Protein AF-A0A942MS29-F1 (afdb_monomer)

Secondary structure (DSSP, 8-state):
-HHHHHHHHHHHHHHHHHHHHHHHHHHH---HHHHHHHHHHHHHHHHHHHHHHHHHHHT-

Mean predicted aligned error: 3.43 Å

Nearest PDB structures (foldseek):
  7s5c-assembly1_F  TM=9.842E-01  e=5.788E-01  Myxococcus xanthus
  7s5c-assembly1_J  TM=9.823E-01  e=7.069E-01  Myxococcus xanthus
  8ibh-assembly1_A-2  TM=9.656E-01  e=9.228E-01  Homo sapiens
  7f6j-assembly1_C  TM=9.624E-01  e=8.077E-01  Homo sapiens
  4ilo-assembly1_A  TM=9.900E-01  e=2.865E+00  Chlamydia trachomatis L2/434/Bu

Sequence (60 aa):
MIKEAQSIQSCIAHCKNTFTDIREIVDSAYDQRAKDELNKALQSMDVCIKQCEAALNNAR

Radius of gyration: 13.96 Å; Cα contacts (8 Å, |Δi|>4): 33; chains: 1; bounding box: 34×12×37 Å

Structure (mmCIF, N/CA/C/O backbone):
data_AF-A0A942MS29-F1
#
_entry.id   AF-A0A942MS29-F1
#
loop_
_atom_site.group_PDB
_atom_site.id
_atom_site.type_symbol
_atom_site.label_atom_id
_atom_site.label_alt_id
_atom_site.label_comp_id
_atom_site.label_asym_id
_atom_site.label_entity_id
_atom_site.label_seq_id
_atom_site.pdbx_PDB_ins_code
_atom_site.Cartn_x
_atom_site.Cartn_y
_atom_site.Cartn_z
_atom_site.occupancy
_atom_site.B_iso_or_equiv
_atom_site.auth_seq_id
_atom_site.auth_comp_id
_atom_site.auth_asym_id
_atom_site.auth_atom_id
_atom_site.pdbx_PDB_model_num
ATOM 1 N N . MET A 1 1 ? 17.953 6.638 -17.288 1.00 58.78 1 MET A N 1
ATOM 2 C CA . MET A 1 1 ? 17.325 5.308 -17.140 1.00 58.78 1 MET A CA 1
ATOM 3 C C . MET A 1 1 ? 17.669 4.595 -15.829 1.00 58.78 1 MET A C 1
ATOM 5 O O . MET A 1 1 ? 16.783 4.481 -14.996 1.00 58.78 1 MET A O 1
ATOM 9 N N . ILE A 1 2 ? 18.914 4.158 -15.559 1.00 64.81 2 ILE A N 1
ATOM 10 C CA . ILE A 1 2 ? 19.231 3.379 -14.326 1.00 64.81 2 ILE A CA 1
ATOM 11 C C . ILE A 1 2 ? 18.917 4.148 -13.025 1.00 64.81 2 ILE A C 1
ATOM 13 O O . ILE A 1 2 ? 18.324 3.590 -12.105 1.00 64.81 2 ILE A O 1
ATOM 17 N N . LYS A 1 3 ? 19.262 5.442 -12.960 1.00 77.81 3 LYS A N 1
ATOM 18 C CA . LYS A 1 3 ? 18.987 6.287 -11.782 1.00 77.81 3 LYS A CA 1
ATOM 19 C C . LYS A 1 3 ? 17.491 6.530 -11.558 1.00 77.81 3 LYS A C 1
ATOM 21 O O . LYS A 1 3 ? 17.055 6.579 -10.418 1.00 77.81 3 LYS A O 1
ATOM 26 N N . GLU A 1 4 ? 16.704 6.658 -12.627 1.00 80.62 4 GLU A N 1
ATOM 27 C CA . GLU A 1 4 ? 15.250 6.860 -12.531 1.00 80.62 4 GLU A CA 1
ATOM 28 C C . GLU A 1 4 ? 14.562 5.593 -12.023 1.00 80.62 4 GLU A C 1
ATOM 30 O O . GLU A 1 4 ? 13.757 5.671 -11.101 1.00 80.62 4 GLU A O 1
ATOM 35 N N . ALA A 1 5 ? 14.945 4.420 -12.540 1.00 88.06 5 ALA A N 1
ATOM 36 C CA . ALA A 1 5 ? 14.428 3.140 -12.064 1.00 88.06 5 ALA A CA 1
ATOM 37 C C . ALA A 1 5 ? 14.737 2.910 -10.574 1.00 88.06 5 ALA A C 1
ATOM 39 O O . ALA A 1 5 ? 13.852 2.512 -9.818 1.00 88.06 5 ALA A O 1
ATOM 40 N N . GLN A 1 6 ? 15.961 3.222 -10.131 1.00 89.69 6 GLN A N 1
ATOM 41 C CA . GLN A 1 6 ? 16.340 3.144 -8.715 1.00 89.69 6 GLN A CA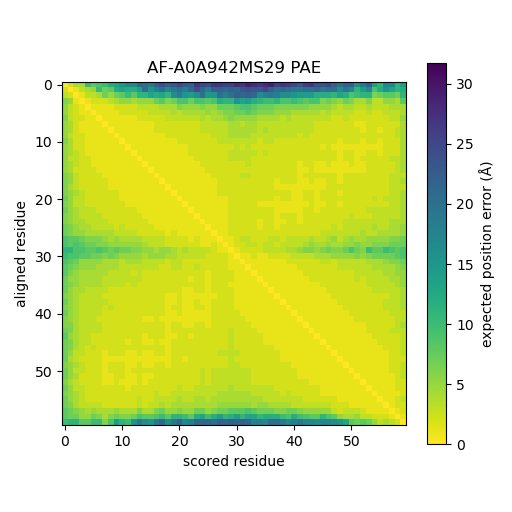 1
ATOM 42 C C . GLN A 1 6 ? 15.552 4.133 -7.843 1.00 89.69 6 GLN A C 1
ATOM 44 O O . GLN A 1 6 ? 15.080 3.759 -6.771 1.00 89.69 6 GLN A O 1
ATOM 49 N N . SER A 1 7 ? 15.354 5.373 -8.298 1.00 91.44 7 SER A N 1
ATOM 50 C CA . SER A 1 7 ? 14.534 6.356 -7.578 1.00 91.44 7 SER A CA 1
ATOM 51 C C . SER A 1 7 ? 13.074 5.913 -7.455 1.00 91.44 7 SER A C 1
ATOM 53 O O . SER A 1 7 ? 12.488 6.034 -6.380 1.00 91.44 7 SER A O 1
ATOM 55 N N . ILE A 1 8 ? 12.495 5.351 -8.522 1.00 93.19 8 ILE A N 1
ATOM 56 C CA . ILE A 1 8 ? 11.122 4.831 -8.504 1.00 93.19 8 ILE A CA 1
ATOM 57 C C . ILE A 1 8 ? 11.016 3.623 -7.563 1.00 93.19 8 ILE A C 1
ATOM 59 O O . ILE A 1 8 ? 10.069 3.540 -6.787 1.00 93.19 8 ILE A O 1
ATOM 63 N N . GLN A 1 9 ? 12.000 2.719 -7.556 1.00 94.69 9 GLN A N 1
ATOM 64 C CA . GLN A 1 9 ? 12.040 1.597 -6.609 1.00 94.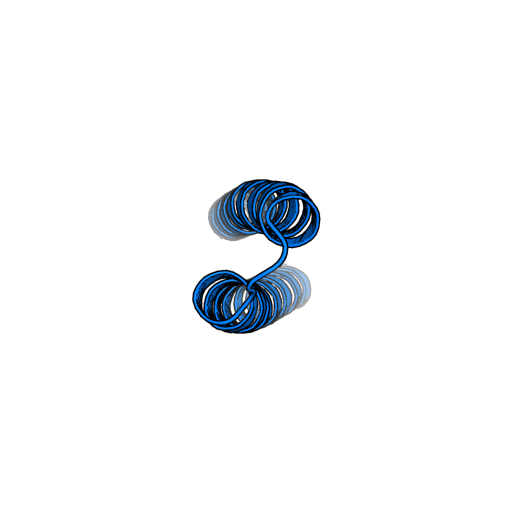69 9 GLN A CA 1
ATOM 65 C C . GLN A 1 9 ? 12.091 2.064 -5.151 1.00 94.69 9 GLN A C 1
ATOM 67 O O . GLN A 1 9 ? 11.340 1.550 -4.322 1.00 94.69 9 GLN A O 1
ATOM 72 N N . SER A 1 10 ? 12.923 3.062 -4.843 1.00 95.00 10 SER A N 1
ATOM 73 C CA . SER A 1 10 ? 12.987 3.660 -3.504 1.00 95.00 10 SER A CA 1
ATOM 74 C C . SER A 1 10 ? 11.662 4.311 -3.107 1.00 95.00 10 SER A C 1
ATOM 76 O O . SER A 1 10 ? 11.218 4.157 -1.971 1.00 95.00 10 SER A O 1
ATOM 78 N N . CYS A 1 11 ? 10.995 4.984 -4.049 1.00 94.94 11 CYS A N 1
ATOM 79 C CA . CYS A 1 11 ? 9.668 5.555 -3.832 1.00 94.94 11 CYS A CA 1
ATOM 80 C C . CYS A 1 11 ? 8.632 4.466 -3.510 1.00 94.94 11 CYS A C 1
ATOM 82 O O . CYS A 1 11 ? 7.944 4.569 -2.499 1.00 94.94 11 CYS A O 1
ATOM 84 N N . ILE A 1 12 ? 8.590 3.375 -4.286 1.00 97.06 12 ILE A N 1
ATOM 85 C CA . ILE A 1 12 ? 7.693 2.234 -4.031 1.00 97.06 12 ILE A CA 1
ATOM 86 C C . ILE A 1 12 ? 7.935 1.647 -2.637 1.00 97.06 12 ILE A C 1
ATOM 88 O O . ILE A 1 12 ? 6.977 1.388 -1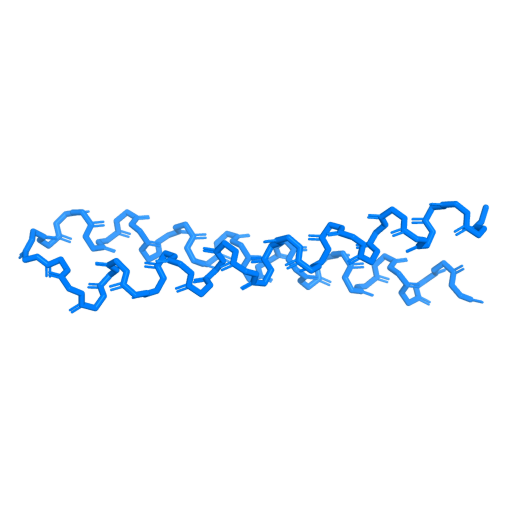.912 1.00 97.06 12 ILE A O 1
ATOM 92 N N . ALA A 1 13 ? 9.198 1.438 -2.254 1.00 97.12 13 ALA A N 1
ATOM 93 C CA . ALA A 1 13 ? 9.542 0.898 -0.941 1.00 97.12 13 ALA A CA 1
ATOM 94 C C . ALA A 1 13 ? 9.071 1.822 0.192 1.00 97.12 13 ALA A C 1
ATOM 96 O O . ALA A 1 13 ? 8.440 1.361 1.142 1.00 97.12 13 ALA A O 1
ATOM 97 N N . HIS A 1 14 ? 9.311 3.129 0.060 1.00 96.81 14 HIS A N 1
ATOM 98 C CA . HIS A 1 14 ? 8.856 4.113 1.037 1.00 96.81 14 HIS A CA 1
ATOM 99 C C . HIS A 1 14 ? 7.326 4.132 1.156 1.00 96.81 14 HIS A C 1
ATOM 101 O O . HIS A 1 14 ? 6.798 4.035 2.261 1.00 96.81 14 HIS A O 1
ATOM 107 N N . CYS A 1 15 ? 6.608 4.156 0.030 1.00 97.06 15 CYS A N 1
ATOM 108 C CA . CYS A 1 15 ? 5.150 4.116 0.032 1.00 97.06 15 CYS A CA 1
ATOM 109 C C . CYS A 1 15 ? 4.605 2.814 0.640 1.00 97.06 15 CYS A C 1
ATOM 111 O O . CYS A 1 15 ? 3.640 2.855 1.391 1.00 97.06 15 CYS A O 1
ATOM 113 N N . LYS A 1 16 ? 5.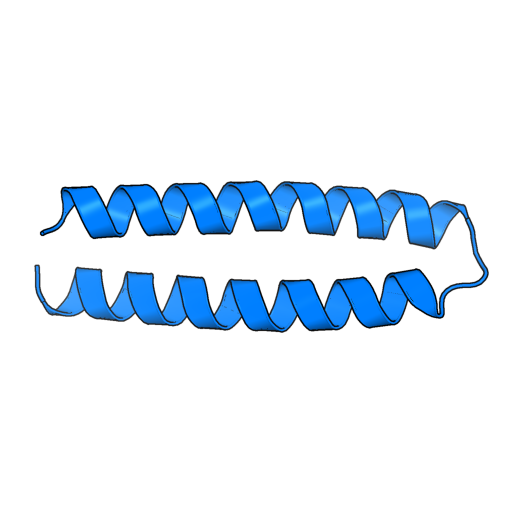211 1.650 0.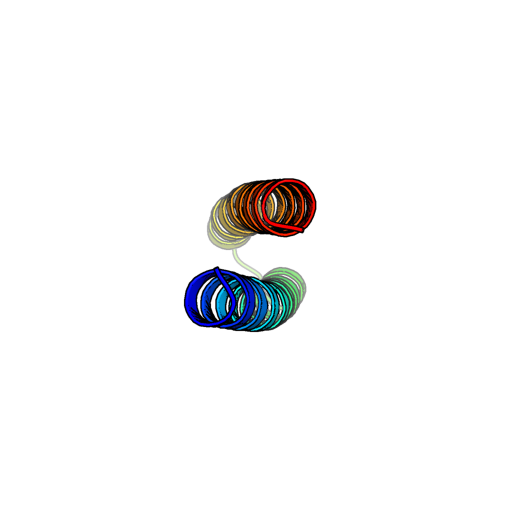384 1.00 97.94 16 LYS A N 1
ATOM 114 C CA . LYS A 1 16 ? 4.760 0.387 1.002 1.00 97.94 16 LYS A CA 1
ATOM 115 C C . LYS A 1 16 ? 4.933 0.385 2.524 1.00 97.94 16 LYS A C 1
ATOM 117 O O . LYS A 1 16 ? 4.045 -0.094 3.230 1.00 97.94 16 LYS A O 1
ATOM 122 N N . ASN A 1 17 ? 6.022 0.968 3.025 1.00 97.94 17 ASN A N 1
ATOM 123 C CA . ASN A 1 17 ? 6.243 1.104 4.465 1.00 97.94 17 ASN A CA 1
ATOM 124 C C . ASN A 1 17 ? 5.214 2.050 5.088 1.00 97.94 17 ASN A C 1
ATOM 126 O O . ASN A 1 17 ? 4.470 1.638 5.967 1.00 97.94 17 ASN A O 1
ATOM 130 N N . THR A 1 18 ? 5.066 3.263 4.548 1.00 97.31 18 THR A N 1
ATOM 131 C CA . THR A 1 18 ? 4.089 4.228 5.069 1.00 97.31 18 THR A CA 1
ATOM 132 C C . THR A 1 18 ? 2.645 3.715 4.965 1.00 97.31 18 THR A C 1
ATOM 134 O O . THR A 1 18 ? 1.829 4.005 5.833 1.00 97.31 18 THR A O 1
ATOM 137 N N . PHE A 1 19 ? 2.314 2.900 3.957 1.00 98.25 19 PHE A N 1
ATOM 138 C CA . PHE A 1 19 ? 0.998 2.265 3.852 1.00 98.25 19 PHE A CA 1
ATOM 139 C C . PHE A 1 19 ? 0.766 1.301 5.018 1.00 98.25 19 PHE A C 1
ATOM 141 O O . PHE A 1 19 ? -0.317 1.282 5.601 1.00 98.25 19 PHE A O 1
ATOM 148 N N . THR A 1 20 ? 1.787 0.512 5.359 1.00 98.12 20 THR A N 1
ATOM 149 C CA . THR A 1 20 ? 1.752 -0.405 6.504 1.00 98.12 20 THR A CA 1
ATOM 150 C C . THR A 1 20 ? 1.583 0.375 7.806 1.00 98.12 20 THR A C 1
ATOM 152 O O . THR A 1 20 ? 0.651 0.087 8.551 1.00 98.12 20 THR A O 1
ATOM 155 N N . ASP A 1 21 ? 2.374 1.432 8.009 1.00 97.56 21 ASP A N 1
ATOM 156 C CA . ASP A 1 21 ? 2.299 2.281 9.204 1.00 97.56 21 ASP A CA 1
ATOM 157 C C . ASP A 1 21 ? 0.893 2.885 9.384 1.00 97.56 21 ASP A C 1
ATOM 159 O O . ASP A 1 21 ? 0.301 2.820 10.462 1.00 97.56 21 ASP A O 1
ATOM 163 N N . ILE A 1 22 ? 0.305 3.441 8.316 1.00 97.38 22 ILE A N 1
ATOM 164 C CA . ILE A 1 22 ? -1.052 4.007 8.370 1.00 97.38 22 ILE A CA 1
ATOM 165 C C . ILE A 1 22 ? -2.078 2.922 8.694 1.00 97.38 22 ILE A C 1
ATOM 167 O O . ILE A 1 22 ? -3.019 3.180 9.444 1.00 97.38 22 ILE A O 1
ATOM 171 N N . ARG A 1 23 ? -1.918 1.712 8.153 1.00 97.62 23 ARG A N 1
ATOM 172 C CA . ARG A 1 23 ? -2.849 0.611 8.402 1.00 97.62 23 ARG A CA 1
ATOM 173 C C . ARG A 1 23 ? -2.843 0.177 9.866 1.00 97.62 23 ARG A C 1
ATOM 175 O O . ARG A 1 23 ? -3.913 0.027 10.446 1.00 97.62 23 ARG A O 1
ATOM 182 N N . GLU A 1 24 ? -1.669 0.083 10.480 1.00 97.25 24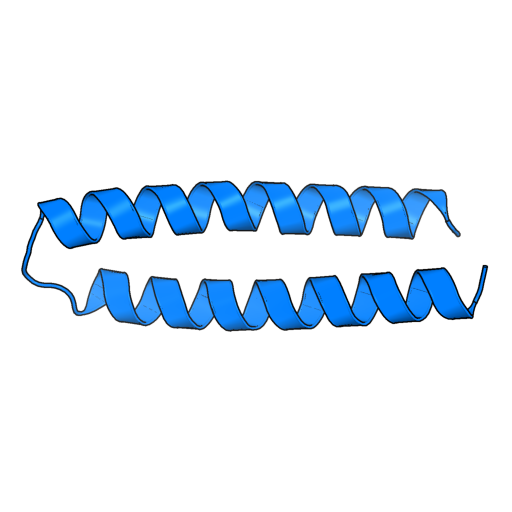 GLU A N 1
ATOM 183 C CA . GLU A 1 24 ? -1.538 -0.199 11.915 1.00 97.25 24 GLU A CA 1
ATOM 184 C C . GLU A 1 24 ? -2.193 0.895 12.781 1.00 97.25 24 GLU A C 1
ATOM 186 O O . GLU A 1 24 ? -2.850 0.611 13.791 1.00 97.25 24 GLU A O 1
ATOM 191 N N . ILE A 1 25 ? -2.091 2.162 12.361 1.00 96.25 25 ILE A N 1
ATOM 192 C CA . ILE A 1 25 ? -2.763 3.282 13.036 1.00 96.25 25 ILE A CA 1
ATOM 193 C C . ILE A 1 25 ? -4.288 3.193 12.870 1.00 96.25 25 ILE A C 1
ATOM 195 O O . ILE A 1 25 ? -5.018 3.402 13.837 1.00 96.25 25 ILE A O 1
ATOM 199 N N . VAL A 1 26 ? -4.797 2.859 11.679 1.00 96.94 26 VAL A N 1
ATOM 200 C CA . VAL A 1 26 ? -6.243 2.667 11.440 1.00 96.94 26 VAL A CA 1
ATOM 201 C C . VAL A 1 26 ? -6.811 1.576 12.339 1.00 96.94 26 VAL A C 1
ATOM 203 O O . VAL A 1 26 ? -7.876 1.768 12.934 1.00 96.94 26 VAL A O 1
ATOM 206 N N . ASP A 1 27 ? -6.099 0.455 12.452 1.00 95.19 27 ASP A N 1
ATOM 207 C CA . ASP A 1 27 ? -6.543 -0.707 13.222 1.00 95.19 27 ASP A CA 1
ATOM 208 C C . ASP A 1 27 ? -6.613 -0.403 14.730 1.00 95.19 27 ASP A C 1
ATOM 210 O O . ASP A 1 27 ? -7.474 -0.938 15.431 1.00 95.19 27 ASP A O 1
ATOM 214 N N . SER A 1 28 ? -5.768 0.511 15.222 1.00 95.19 28 SER A N 1
ATOM 215 C CA . SER A 1 28 ? -5.721 0.933 16.631 1.00 95.19 28 SER A CA 1
ATOM 216 C C . SER A 1 28 ? -6.514 2.208 16.952 1.00 95.19 28 SER A C 1
ATOM 218 O O . SER A 1 28 ? -6.757 2.501 18.126 1.00 95.19 28 SER A O 1
ATOM 220 N N . ALA A 1 29 ? -6.950 2.970 15.945 1.00 93.38 29 ALA A N 1
ATOM 221 C CA . ALA A 1 29 ? -7.736 4.179 16.152 1.00 93.38 29 ALA A CA 1
ATOM 222 C C . ALA A 1 29 ? -9.117 3.857 16.757 1.00 93.38 29 ALA A C 1
ATOM 224 O O . ALA A 1 29 ? -9.769 2.877 16.399 1.00 93.38 29 ALA A O 1
ATOM 225 N N . TYR A 1 30 ? -9.607 4.719 17.648 1.00 94.56 30 TYR A N 1
ATOM 226 C CA . TYR A 1 30 ? -10.974 4.634 18.189 1.00 94.56 30 TYR A CA 1
ATOM 227 C C . TYR A 1 30 ? -11.914 5.669 17.562 1.00 94.56 30 TYR A C 1
ATOM 229 O O . TYR A 1 30 ? -13.118 5.445 17.481 1.00 94.56 30 TYR A O 1
ATOM 237 N N . ASP A 1 31 ? -11.365 6.791 17.094 1.00 97.19 31 ASP A N 1
ATOM 238 C CA . ASP A 1 31 ? -12.124 7.860 16.452 1.00 97.19 31 ASP A CA 1
ATOM 239 C C . ASP A 1 31 ? -12.490 7.473 15.009 1.00 97.19 31 ASP A C 1
ATOM 241 O O . ASP A 1 31 ? -11.619 7.213 14.174 1.00 97.19 31 ASP A O 1
ATOM 245 N N . GLN A 1 32 ? -13.792 7.434 14.713 1.00 96.06 32 GLN A N 1
ATOM 246 C CA . GLN A 1 32 ? -14.288 7.026 13.399 1.00 96.06 32 GLN A CA 1
ATOM 247 C C . GLN A 1 32 ? -13.907 8.017 12.295 1.00 96.06 32 GLN A C 1
ATOM 249 O O . GLN A 1 32 ? -13.564 7.603 11.191 1.00 96.06 32 GLN A O 1
ATOM 254 N N . ARG A 1 33 ? -13.908 9.321 12.584 1.00 96.69 33 ARG A N 1
ATOM 255 C CA . ARG A 1 33 ? -13.527 10.339 11.602 1.00 96.69 33 ARG A CA 1
ATOM 256 C C . ARG A 1 33 ? -12.046 10.217 11.252 1.00 96.69 33 ARG A C 1
ATOM 258 O O . ARG A 1 33 ? -11.687 10.323 10.083 1.00 96.69 33 ARG A O 1
ATOM 265 N N . ALA A 1 34 ? -11.192 9.960 12.242 1.00 95.75 34 ALA A N 1
ATOM 266 C CA . ALA A 1 34 ? -9.779 9.685 12.015 1.00 95.75 34 ALA A CA 1
ATOM 267 C C . ALA A 1 34 ? -9.591 8.426 11.156 1.00 95.75 34 ALA A C 1
ATOM 269 O O . ALA A 1 34 ? -8.825 8.466 10.195 1.00 95.75 34 ALA A O 1
ATOM 270 N N . LYS A 1 35 ? -10.334 7.341 11.429 1.00 97.69 35 LYS A N 1
ATOM 271 C CA . LYS A 1 35 ? -10.323 6.139 10.574 1.00 97.69 35 LYS A CA 1
ATOM 272 C C . LYS A 1 35 ? -10.708 6.449 9.139 1.00 97.69 35 LYS A C 1
ATOM 274 O O . LYS A 1 35 ? -10.042 5.974 8.225 1.00 97.69 35 LYS A O 1
ATOM 279 N N . ASP A 1 36 ? -11.764 7.224 8.928 1.00 97.50 36 ASP A N 1
ATOM 280 C CA . ASP A 1 36 ? -12.245 7.539 7.584 1.00 97.50 36 ASP A CA 1
ATOM 281 C C . ASP A 1 36 ? -11.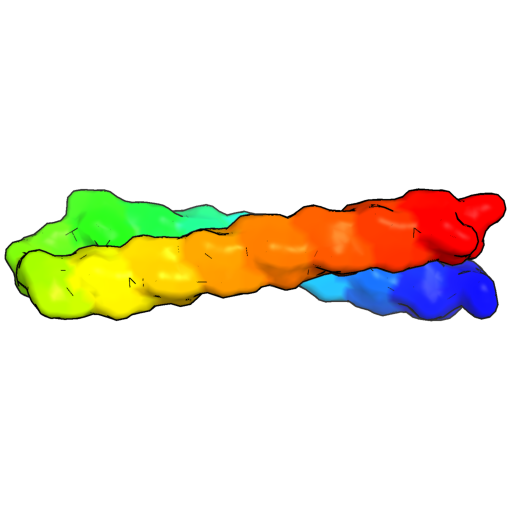194 8.324 6.785 1.00 97.50 36 ASP A C 1
ATOM 283 O O . ASP A 1 36 ? -10.932 8.001 5.626 1.00 97.50 36 ASP A O 1
ATOM 287 N N . GLU A 1 37 ? -10.533 9.308 7.402 1.00 97.81 37 GLU A N 1
ATOM 288 C CA . GLU A 1 37 ? -9.454 10.065 6.752 1.00 97.81 37 GLU A CA 1
ATOM 289 C C . GLU A 1 37 ? -8.207 9.211 6.491 1.00 97.81 37 GLU A C 1
ATOM 291 O O . GLU A 1 37 ? -7.632 9.262 5.401 1.00 97.81 37 GLU A O 1
ATOM 296 N N . LEU A 1 38 ? -7.812 8.364 7.442 1.00 97.88 38 LEU A N 1
ATOM 297 C CA . LEU A 1 38 ? -6.689 7.446 7.254 1.00 97.88 38 LEU A CA 1
ATOM 298 C C . LEU A 1 38 ? -6.986 6.396 6.168 1.00 97.88 38 LEU A C 1
ATOM 300 O O . LEU A 1 38 ? -6.111 6.072 5.369 1.00 97.88 38 LEU A O 1
ATOM 304 N N . ASN A 1 39 ? -8.229 5.919 6.057 1.00 97.69 39 ASN A N 1
ATOM 305 C CA . ASN A 1 39 ? -8.648 5.031 4.972 1.00 97.69 39 ASN A CA 1
ATOM 306 C C . ASN A 1 39 ? -8.561 5.713 3.597 1.00 97.69 39 ASN A C 1
ATOM 308 O O . ASN A 1 39 ? -8.134 5.081 2.628 1.00 97.69 39 ASN A O 1
ATOM 312 N N . LYS A 1 40 ? -8.897 7.007 3.491 1.00 97.94 40 LYS A N 1
ATOM 313 C CA . LYS A 1 40 ? -8.673 7.785 2.256 1.00 97.94 40 LYS A CA 1
ATOM 314 C C . LYS A 1 40 ? -7.183 7.918 1.935 1.00 97.94 40 LYS A C 1
ATOM 316 O O . LYS A 1 40 ? -6.795 7.825 0.767 1.00 97.94 40 LYS A O 1
ATOM 321 N N . ALA A 1 41 ? -6.342 8.102 2.954 1.00 97.19 41 ALA A N 1
ATOM 322 C CA . ALA A 1 41 ? -4.893 8.125 2.779 1.00 97.19 41 ALA A CA 1
ATOM 323 C C . ALA A 1 41 ? -4.374 6.775 2.252 1.00 97.19 41 ALA A C 1
ATOM 325 O O . ALA A 1 41 ? -3.645 6.761 1.262 1.00 97.19 41 ALA A O 1
ATOM 326 N N . LEU A 1 42 ? -4.829 5.647 2.815 1.00 98.12 42 LEU A N 1
ATOM 327 C CA . LEU A 1 42 ? -4.496 4.302 2.324 1.00 98.12 42 LEU A CA 1
ATOM 328 C C . LEU A 1 42 ? -4.891 4.109 0.854 1.00 98.12 42 LEU A C 1
ATOM 330 O O . LEU A 1 42 ? -4.087 3.616 0.066 1.00 98.12 42 LEU A O 1
ATOM 334 N N . GLN A 1 43 ? -6.094 4.537 0.457 1.00 97.88 43 GLN A N 1
ATOM 335 C CA . GLN A 1 43 ? -6.525 4.481 -0.946 1.00 97.88 43 GLN A CA 1
ATOM 336 C C . GLN A 1 43 ? -5.616 5.313 -1.860 1.00 97.88 43 GLN A C 1
ATOM 338 O O . GLN A 1 43 ? -5.208 4.850 -2.924 1.00 97.88 43 GLN A O 1
ATOM 343 N N . SER A 1 44 ? -5.261 6.526 -1.433 1.00 97.00 44 SER A N 1
ATOM 344 C CA . SER A 1 44 ? -4.384 7.418 -2.203 1.00 97.00 44 SER A CA 1
ATOM 345 C C . SER A 1 44 ? -2.978 6.829 -2.360 1.00 97.00 44 SER A C 1
ATOM 347 O O . SER A 1 44 ? -2.367 6.920 -3.425 1.00 97.00 44 SER A O 1
ATOM 349 N N . MET A 1 45 ? -2.479 6.171 -1.315 1.00 96.94 45 MET A N 1
ATOM 350 C CA . MET A 1 45 ? -1.194 5.485 -1.329 1.00 96.94 45 MET A CA 1
ATOM 351 C C . MET A 1 45 ? -1.177 4.247 -2.224 1.00 96.94 45 MET A C 1
ATOM 353 O O . MET A 1 45 ? -0.213 4.059 -2.961 1.00 96.94 45 MET A O 1
ATOM 357 N N . ASP A 1 46 ? -2.230 3.428 -2.203 1.00 97.50 46 ASP A N 1
ATOM 358 C CA . ASP A 1 46 ? -2.362 2.272 -3.099 1.00 97.50 46 ASP A CA 1
ATOM 359 C C . ASP A 1 46 ? -2.330 2.705 -4.575 1.00 97.50 46 ASP A C 1
ATOM 361 O O . ASP A 1 46 ? -1.613 2.121 -5.391 1.00 97.50 46 ASP A O 1
ATOM 365 N N . VAL A 1 47 ? -3.026 3.798 -4.909 1.00 97.56 47 VAL A N 1
ATOM 366 C CA . VAL A 1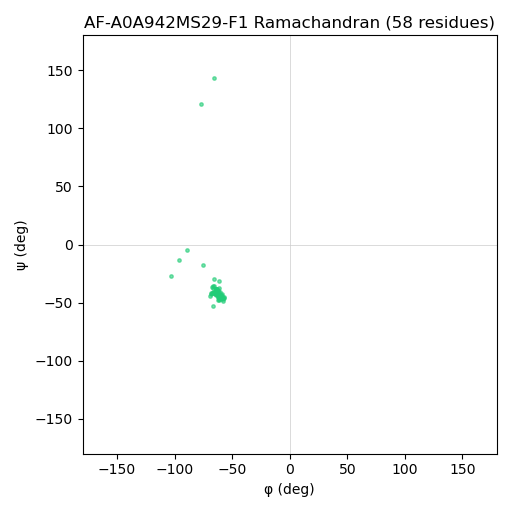 47 ? -2.965 4.403 -6.249 1.00 97.56 47 VAL A CA 1
ATOM 367 C C . VAL A 1 47 ? -1.544 4.859 -6.588 1.00 97.56 47 VAL A C 1
ATOM 369 O O . VAL A 1 47 ? -1.054 4.557 -7.677 1.00 97.56 47 VAL A O 1
ATOM 372 N N . CYS A 1 48 ? -0.864 5.544 -5.665 1.00 96.50 48 CYS A N 1
ATOM 373 C CA . CYS A 1 48 ? 0.508 6.009 -5.868 1.00 96.50 48 CYS A CA 1
ATOM 374 C C . CYS A 1 48 ? 1.476 4.844 -6.134 1.00 96.50 48 CYS A C 1
ATOM 376 O O . CYS A 1 48 ? 2.213 4.871 -7.120 1.00 96.50 48 CYS A O 1
ATOM 378 N N . ILE A 1 49 ? 1.414 3.779 -5.327 1.00 97.56 49 ILE A N 1
ATOM 379 C CA . ILE A 1 49 ? 2.246 2.578 -5.497 1.00 97.56 49 ILE A CA 1
ATOM 380 C C . ILE A 1 49 ? 2.025 1.965 -6.881 1.00 97.56 49 ILE A C 1
ATOM 382 O O . ILE A 1 49 ? 2.996 1.717 -7.596 1.00 97.56 49 ILE A O 1
ATOM 386 N N . LYS A 1 50 ? 0.765 1.785 -7.295 1.00 97.56 50 LYS A N 1
ATOM 387 C CA . LYS A 1 50 ? 0.421 1.230 -8.615 1.00 97.56 50 LYS A CA 1
ATOM 388 C C . LYS A 1 50 ? 0.951 2.088 -9.761 1.00 97.56 50 LYS A C 1
ATOM 390 O O . LYS A 1 50 ? 1.454 1.554 -10.748 1.00 97.56 50 LYS A O 1
ATOM 395 N N . GLN A 1 51 ? 0.870 3.413 -9.638 1.00 96.06 51 GLN A N 1
ATOM 396 C CA . GLN A 1 51 ? 1.416 4.335 -10.636 1.00 96.06 51 GLN A CA 1
ATOM 397 C C . GLN A 1 51 ? 2.945 4.253 -10.710 1.00 96.06 51 GLN A C 1
ATOM 399 O O . GLN A 1 51 ? 3.499 4.219 -11.809 1.00 96.06 51 GLN A O 1
ATOM 404 N N . CYS A 1 52 ? 3.632 4.159 -9.570 1.00 95.62 52 CYS A N 1
ATOM 405 C CA . CYS A 1 52 ? 5.080 3.973 -9.537 1.00 95.62 52 CYS A CA 1
ATOM 406 C C . CYS A 1 52 ? 5.501 2.616 -10.119 1.00 95.62 52 CYS A C 1
ATOM 408 O O . CYS A 1 52 ? 6.463 2.552 -10.881 1.00 95.62 52 CYS A O 1
ATOM 410 N N . GLU A 1 53 ? 4.781 1.536 -9.811 1.00 95.88 53 GLU A N 1
ATOM 411 C CA . GLU A 1 53 ? 5.034 0.207 -10.379 1.00 95.88 53 GLU A CA 1
ATOM 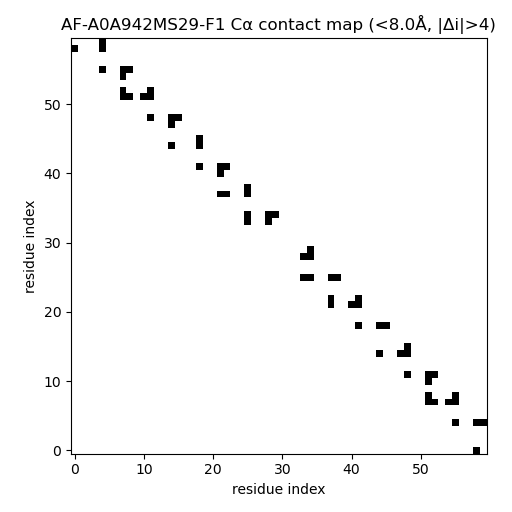412 C C . GLU A 1 53 ? 4.831 0.199 -11.902 1.00 95.88 53 GLU A C 1
ATOM 414 O O . GLU A 1 53 ? 5.671 -0.330 -12.632 1.00 95.88 53 GLU A O 1
ATOM 419 N N . ALA A 1 54 ? 3.778 0.855 -12.399 1.00 95.81 54 ALA A N 1
ATOM 420 C CA . ALA A 1 54 ? 3.554 1.033 -13.832 1.00 95.81 54 ALA A CA 1
ATOM 421 C C . ALA A 1 54 ? 4.680 1.845 -14.495 1.00 95.81 54 ALA A C 1
ATOM 423 O O . ALA A 1 54 ? 5.203 1.441 -15.533 1.00 95.81 54 ALA A O 1
ATOM 424 N N . ALA A 1 55 ? 5.102 2.954 -13.880 1.00 92.88 55 ALA A N 1
ATOM 425 C CA . ALA A 1 55 ? 6.207 3.771 -14.378 1.00 92.88 55 ALA A CA 1
ATOM 426 C C . ALA A 1 55 ? 7.531 2.990 -14.417 1.00 92.88 55 ALA A C 1
ATOM 428 O O . ALA A 1 55 ? 8.260 3.069 -15.403 1.00 92.88 55 ALA A O 1
ATOM 429 N N . LEU A 1 56 ? 7.821 2.196 -13.380 1.00 93.31 56 LEU A N 1
ATOM 430 C CA . LEU A 1 56 ? 9.011 1.347 -13.330 1.00 93.31 56 LEU A CA 1
ATOM 431 C C . LEU A 1 56 ? 8.998 0.285 -14.432 1.00 93.31 56 LEU A C 1
ATOM 433 O O . LEU A 1 56 ? 10.032 0.033 -15.043 1.00 93.31 56 LEU A O 1
ATOM 437 N N . ASN A 1 57 ? 7.843 -0.334 -14.680 1.00 92.06 57 ASN A N 1
ATOM 438 C CA . ASN A 1 57 ? 7.696 -1.346 -15.723 1.00 92.06 57 ASN A CA 1
ATOM 439 C C . ASN A 1 57 ? 7.853 -0.754 -17.128 1.00 92.06 57 ASN A C 1
ATOM 441 O O . ASN A 1 57 ? 8.468 -1.393 -17.970 1.00 92.06 57 ASN A O 1
ATOM 445 N N . ASN A 1 58 ? 7.365 0.467 -17.360 1.00 88.81 58 ASN A N 1
ATOM 446 C CA . ASN A 1 58 ? 7.520 1.165 -18.641 1.00 88.81 58 ASN A CA 1
ATOM 447 C C . ASN A 1 58 ? 8.937 1.723 -18.868 1.00 88.81 58 ASN A C 1
ATOM 449 O O . ASN A 1 58 ? 9.283 2.076 -19.991 1.00 88.81 58 ASN A O 1
ATOM 453 N N . ALA A 1 59 ? 9.736 1.857 -17.805 1.00 78.25 59 ALA A N 1
ATOM 454 C CA . ALA A 1 59 ? 11.119 2.329 -17.869 1.00 78.25 59 ALA A CA 1
ATOM 455 C C . ALA A 1 59 ? 12.149 1.198 -18.076 1.00 78.25 59 ALA A C 1
ATOM 457 O O . ALA A 1 59 ? 13.346 1.487 -18.173 1.00 78.25 59 ALA A O 1
ATOM 458 N N . ARG A 1 60 ? 11.700 -0.064 -18.082 1.00 65.06 60 ARG A N 1
ATOM 459 C CA . ARG A 1 60 ? 12.499 -1.263 -18.373 1.00 65.06 60 ARG A CA 1
ATOM 460 C C . ARG A 1 60 ? 12.460 -1.585 -19.859 1.00 65.06 60 ARG A C 1
ATOM 462 O O . ARG A 1 60 ? 13.525 -2.004 -20.357 1.00 65.06 60 ARG A O 1
#

Foldseek 3Di:
DVVLLVVLVVVLVVLVVVLVVLVVVLVPDPDPVSNVVSVVVNVVSVVVNVVSVVVSVVVD

pLDDT: mean 93.46, std 8.28, range [58.78, 98.25]

Solvent-accessible surface area (backbone atoms only — not comparable to full-atom values): 3316 Å² total; per-residue (Å²): 102,75,69,55,47,52,52,39,50,52,49,41,54,52,51,53,50,53,45,51,55,51,48,58,48,44,75,68,52,83,52,64,69,57,34,55,54,49,52,52,49,47,54,54,47,54,53,49,41,54,52,41,52,51,52,45,61,74,67,106